Protein AF-A0A241UU13-F1 (afdb_monomer)

Radius of gyration: 13.14 Å; Cα contacts (8 Å, |Δi|>4): 46; chains: 1; bounding box: 41×27×27 Å

Foldseek 3Di:
DPPDDDPLNVVCVVPDPVVVVVVQVVPDDDDDDDPFGPQQVVSLVVVCVVVVNDDPVVSLVVCVVCQVVCVVVVYHRDDDD

Mean predicted aligned error: 4.83 Å

pLDDT: mean 87.22, std 10.51, range [42.75, 97.25]

Sequence (81 aa):
MSHQNTVFHQLLKPILRQDFERLAKQYHQGQKLRSATRWDQFIAILMSQLSCRQSLRDIESNLESQQEKLYHLGAKRIARS

Secondary structure (DSSP, 8-state):
------HHHHHHTTS-HHHHHHHHHHH--SSPPSS--HHHHHHHHHHHHHTT--SHHHHHHHHHHTHHHHHTTT-------

Structure (mmCIF, N/CA/C/O backbone):
data_AF-A0A241UU13-F1
#
_entry.id   AF-A0A241UU13-F1
#
loop_
_atom_site.group_PDB
_atom_site.id
_atom_site.type_symbol
_atom_site.label_atom_id
_atom_site.label_alt_id
_atom_site.label_comp_id
_atom_site.label_asym_id
_atom_site.label_entity_id
_atom_site.label_seq_id
_atom_site.pdbx_PDB_ins_code
_atom_site.Cartn_x
_atom_site.Cartn_y
_atom_site.Cartn_z
_atom_site.occupancy
_atom_site.B_iso_or_equiv
_atom_site.auth_seq_id
_atom_site.auth_comp_id
_atom_site.auth_asym_id
_atom_site.auth_atom_id
_atom_site.pdbx_PDB_model_num
ATOM 1 N N . MET A 1 1 ? 24.882 -0.188 3.013 1.00 42.75 1 MET A N 1
ATOM 2 C CA . MET A 1 1 ? 23.759 -1.151 2.976 1.00 42.75 1 MET A CA 1
ATOM 3 C C . MET A 1 1 ? 23.212 -1.154 1.557 1.00 42.75 1 MET A C 1
ATOM 5 O O . MET A 1 1 ? 22.716 -0.126 1.120 1.00 42.75 1 MET A O 1
ATOM 9 N N . SER A 1 2 ? 23.430 -2.230 0.795 1.00 46.41 2 SER A N 1
ATOM 10 C CA . SER A 1 2 ? 22.970 -2.334 -0.599 1.00 46.41 2 SER A CA 1
ATOM 11 C C . SER A 1 2 ? 21.443 -2.230 -0.646 1.00 46.41 2 SER A C 1
ATOM 13 O O . SER A 1 2 ? 20.763 -2.949 0.084 1.00 46.41 2 SER A O 1
ATOM 15 N N . HIS A 1 3 ? 20.907 -1.310 -1.451 1.00 55.50 3 HIS A N 1
ATOM 16 C CA . HIS A 1 3 ? 19.470 -1.089 -1.602 1.00 55.50 3 HIS A CA 1
ATOM 17 C C . HIS A 1 3 ? 18.821 -2.312 -2.271 1.00 55.50 3 HIS A C 1
ATOM 19 O O . HIS A 1 3 ? 18.702 -2.384 -3.495 1.00 55.50 3 HIS A O 1
ATOM 25 N N . GLN A 1 4 ? 18.395 -3.297 -1.481 1.00 59.44 4 GLN A N 1
ATOM 26 C CA . GLN A 1 4 ? 17.655 -4.443 -1.997 1.00 59.44 4 GLN A CA 1
ATOM 27 C C . GLN A 1 4 ? 16.195 -4.046 -2.225 1.00 59.44 4 GLN A C 1
ATOM 29 O O . GLN A 1 4 ? 15.396 -3.950 -1.296 1.00 59.44 4 GLN A O 1
ATOM 34 N N . ASN A 1 5 ? 15.847 -3.803 -3.490 1.00 66.94 5 ASN A N 1
ATOM 35 C CA . ASN A 1 5 ? 14.457 -3.634 -3.898 1.00 66.94 5 ASN A CA 1
ATOM 36 C C . ASN A 1 5 ? 13.672 -4.910 -3.582 1.00 66.94 5 ASN A C 1
ATOM 38 O O . ASN A 1 5 ? 14.034 -5.993 -4.040 1.00 66.94 5 ASN A O 1
ATOM 42 N N . THR A 1 6 ? 12.578 -4.781 -2.835 1.00 80.19 6 THR A N 1
ATOM 43 C CA . THR A 1 6 ? 11.686 -5.910 -2.557 1.00 80.19 6 THR A CA 1
ATOM 44 C C . THR A 1 6 ? 11.011 -6.385 -3.848 1.00 80.19 6 THR A C 1
ATOM 46 O O . THR A 1 6 ? 10.785 -5.596 -4.769 1.00 80.19 6 THR A O 1
ATOM 49 N N . VAL A 1 7 ? 10.623 -7.665 -3.914 1.00 85.31 7 VAL A N 1
ATOM 50 C CA . VAL A 1 7 ? 9.760 -8.179 -5.001 1.00 85.31 7 VAL A CA 1
ATOM 51 C C . VAL A 1 7 ? 8.485 -7.335 -5.107 1.00 85.31 7 VAL A C 1
ATOM 53 O O . VAL A 1 7 ? 8.044 -6.993 -6.197 1.00 85.31 7 VAL A O 1
ATOM 56 N N . PHE A 1 8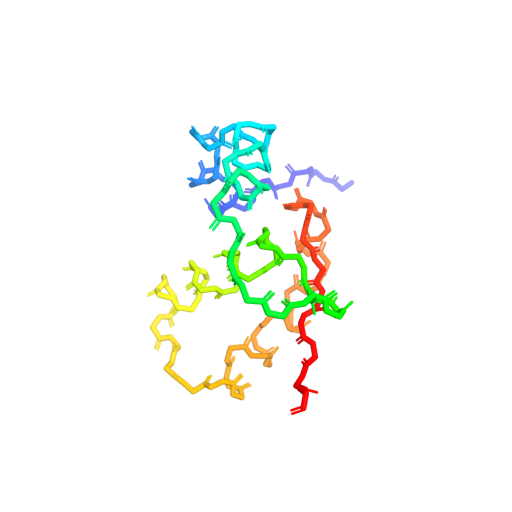 ? 7.956 -6.891 -3.967 1.00 86.38 8 PHE A N 1
ATOM 57 C CA . PHE A 1 8 ? 6.804 -6.000 -3.906 1.00 86.38 8 PHE A CA 1
ATOM 58 C C . PHE A 1 8 ? 7.053 -4.645 -4.592 1.00 86.38 8 PHE A C 1
ATOM 60 O O . PHE A 1 8 ? 6.214 -4.180 -5.356 1.00 86.38 8 PHE A O 1
ATOM 67 N N . HIS A 1 9 ? 8.229 -4.037 -4.406 1.00 87.25 9 HIS A N 1
ATOM 68 C CA . HIS A 1 9 ? 8.610 -2.825 -5.135 1.00 87.25 9 HIS A CA 1
ATOM 69 C C . HIS A 1 9 ? 8.682 -3.070 -6.651 1.00 87.25 9 HIS A C 1
ATOM 71 O O . HIS A 1 9 ? 8.272 -2.218 -7.434 1.00 87.25 9 HIS A O 1
ATOM 77 N N . GLN A 1 10 ? 9.155 -4.242 -7.092 1.00 88.31 10 GLN A N 1
ATOM 78 C CA . GLN A 1 10 ? 9.167 -4.592 -8.518 1.00 88.31 10 GLN A CA 1
ATOM 79 C C . GLN A 1 10 ? 7.753 -4.732 -9.096 1.00 88.31 10 GLN A C 1
ATOM 81 O O . GLN A 1 10 ? 7.511 -4.240 -10.195 1.00 88.31 10 GLN A O 1
ATOM 86 N N . LEU A 1 11 ? 6.820 -5.323 -8.345 1.00 89.56 11 LEU A N 1
ATOM 87 C CA . LEU A 1 11 ? 5.409 -5.438 -8.738 1.00 89.56 11 LEU A CA 1
ATOM 88 C C . LEU A 1 11 ? 4.713 -4.077 -8.873 1.00 89.56 11 LEU A C 1
ATOM 90 O O . LEU A 1 11 ? 3.775 -3.944 -9.653 1.00 89.56 11 LEU A O 1
ATOM 94 N N . LEU A 1 12 ? 5.182 -3.063 -8.142 1.00 90.50 12 LEU A N 1
ATOM 95 C CA . LEU A 1 12 ? 4.641 -1.704 -8.199 1.00 90.50 12 LEU A CA 1
ATOM 96 C C . LEU A 1 12 ? 5.250 -0.837 -9.301 1.00 90.50 12 LEU A C 1
ATOM 98 O O . LEU A 1 12 ? 4.644 0.166 -9.657 1.00 90.50 12 LEU A O 1
ATOM 102 N N . LYS A 1 13 ? 6.401 -1.212 -9.877 1.00 90.00 13 LYS A N 1
ATOM 103 C CA . LYS A 1 13 ? 7.043 -0.464 -10.976 1.00 90.00 13 LYS A CA 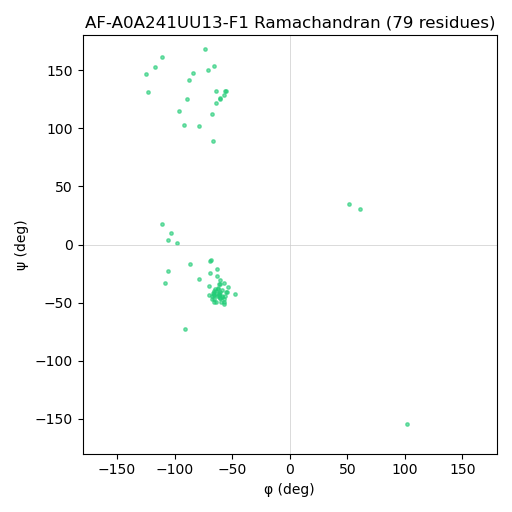1
ATOM 104 C C . LYS A 1 13 ? 6.113 -0.066 -12.133 1.00 90.00 13 LYS A C 1
ATOM 106 O O . LYS A 1 13 ? 6.257 1.062 -12.595 1.00 90.00 13 LYS A O 1
ATOM 111 N N . PRO A 1 14 ? 5.198 -0.921 -12.636 1.00 92.25 14 PRO A N 1
ATOM 112 C CA . PRO A 1 14 ? 4.298 -0.519 -13.718 1.00 92.25 14 PRO A CA 1
ATOM 113 C C . PRO A 1 14 ? 3.249 0.518 -13.288 1.00 92.25 14 PRO A C 1
ATOM 115 O O . PRO A 1 14 ? 2.603 1.122 -14.140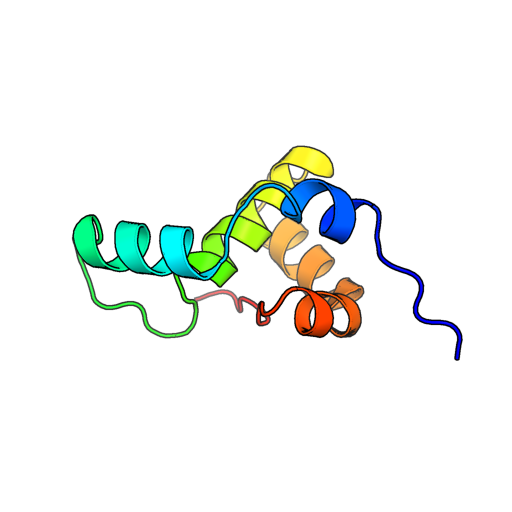 1.00 92.25 14 PRO A O 1
ATOM 118 N N . ILE A 1 15 ? 3.058 0.732 -11.985 1.00 92.19 15 ILE A N 1
ATOM 119 C CA . ILE A 1 15 ? 2.066 1.660 -11.449 1.00 92.19 15 ILE A CA 1
ATOM 120 C C . ILE A 1 15 ? 2.728 3.023 -11.247 1.00 92.19 15 ILE A C 1
ATOM 122 O O . ILE A 1 15 ? 3.443 3.258 -10.271 1.00 92.19 15 ILE A O 1
ATOM 126 N N . LEU A 1 16 ? 2.451 3.956 -12.157 1.00 92.00 16 LEU A N 1
ATOM 127 C CA . LEU A 1 16 ? 2.889 5.341 -12.013 1.00 92.00 16 LEU A CA 1
ATOM 128 C C . LEU A 1 16 ? 2.160 5.997 -10.834 1.00 92.00 16 LEU A C 1
ATOM 130 O O . LEU A 1 16 ? 0.951 6.233 -10.875 1.00 92.00 16 LEU A O 1
ATOM 134 N N . ARG A 1 17 ? 2.912 6.317 -9.773 1.00 92.12 17 ARG A N 1
ATOM 135 C CA . ARG A 1 17 ? 2.365 6.883 -8.528 1.00 92.12 17 ARG A CA 1
ATOM 136 C C . ARG A 1 17 ? 1.545 8.154 -8.765 1.00 92.12 17 ARG A C 1
ATOM 138 O O . ARG A 1 17 ? 0.490 8.318 -8.163 1.00 92.12 17 ARG A O 1
ATOM 145 N N . GLN A 1 18 ? 2.011 9.028 -9.654 1.00 93.81 18 GLN A N 1
ATOM 146 C CA . GLN A 1 18 ? 1.333 10.287 -9.972 1.00 93.81 18 GLN A CA 1
ATOM 147 C C . GLN A 1 18 ? -0.025 10.057 -10.644 1.00 93.81 18 GLN A C 1
ATOM 149 O O . GLN A 1 18 ? -1.013 10.683 -10.261 1.00 93.81 18 GLN A O 1
ATOM 154 N N . ASP A 1 19 ? -0.101 9.124 -11.597 1.00 96.19 19 ASP A N 1
ATOM 155 C CA . ASP A 1 19 ? -1.366 8.768 -12.239 1.00 96.19 19 ASP A CA 1
ATOM 156 C C . ASP A 1 19 ? -2.327 8.112 -11.257 1.00 96.19 19 ASP A C 1
ATOM 158 O O . ASP A 1 19 ? -3.506 8.465 -11.231 1.00 96.19 19 ASP A O 1
ATOM 162 N N . PHE A 1 20 ? -1.824 7.222 -10.397 1.00 96.19 20 PHE A N 1
ATOM 163 C CA . PHE A 1 20 ? -2.636 6.639 -9.337 1.00 96.19 20 PHE A CA 1
ATOM 164 C C . PHE A 1 20 ? -3.238 7.726 -8.442 1.00 96.19 20 PHE A C 1
ATOM 166 O O . PHE A 1 20 ? -4.439 7.716 -8.198 1.00 96.19 20 PHE A O 1
ATOM 173 N N . GLU A 1 21 ? -2.436 8.678 -7.959 1.00 95.06 21 GLU A N 1
ATOM 174 C CA . GLU A 1 21 ? -2.925 9.747 -7.082 1.00 95.06 21 GLU A CA 1
ATOM 175 C C . GLU A 1 21 ? -3.911 10.679 -7.787 1.00 95.06 21 GLU A C 1
ATOM 177 O O . GLU A 1 21 ? -4.920 11.071 -7.193 1.00 95.06 21 GLU A O 1
ATOM 182 N N . ARG A 1 22 ? -3.671 10.986 -9.067 1.00 96.69 22 ARG A N 1
ATOM 183 C CA . ARG A 1 22 ? -4.599 11.756 -9.901 1.00 96.69 22 ARG A CA 1
ATOM 184 C C . ARG A 1 22 ? -5.952 11.056 -10.008 1.00 96.69 22 ARG A C 1
ATOM 186 O O . ARG A 1 22 ? -6.978 11.685 -9.750 1.00 96.69 22 ARG A O 1
ATOM 193 N N . LEU A 1 23 ? -5.961 9.761 -10.326 1.00 96.94 23 LEU A N 1
ATOM 194 C CA . LEU A 1 23 ? -7.185 8.961 -10.413 1.00 96.94 23 LEU A CA 1
ATOM 195 C C . LEU A 1 23 ? -7.846 8.806 -9.039 1.00 96.94 23 LEU A C 1
ATOM 197 O O . LEU A 1 23 ? -9.056 8.966 -8.915 1.00 96.94 23 LEU A O 1
ATOM 201 N N . ALA A 1 24 ? -7.062 8.572 -7.988 1.00 95.75 24 ALA A N 1
ATOM 202 C CA . ALA A 1 24 ? -7.554 8.477 -6.622 1.00 95.75 24 ALA A CA 1
ATOM 203 C C . ALA A 1 24 ? -8.265 9.763 -6.189 1.00 95.75 24 ALA A C 1
ATOM 205 O O . ALA A 1 24 ? -9.294 9.682 -5.529 1.00 95.75 24 ALA A O 1
ATOM 206 N N . LYS A 1 25 ? -7.755 10.938 -6.576 1.00 94.12 25 LYS A N 1
ATOM 207 C CA . LYS A 1 25 ? -8.411 12.227 -6.329 1.00 94.12 25 LYS A CA 1
ATOM 208 C C . LYS A 1 25 ? -9.670 12.400 -7.178 1.00 94.12 25 LYS A C 1
ATOM 210 O O . LYS A 1 25 ? -10.679 12.857 -6.655 1.00 94.12 25 LYS A O 1
ATOM 215 N N . GLN A 1 26 ? -9.614 12.033 -8.458 1.00 97.25 26 GLN A N 1
ATOM 216 C CA . GLN A 1 26 ? -10.739 12.152 -9.391 1.00 97.25 26 GLN A CA 1
ATOM 217 C C . GLN A 1 26 ? -11.932 11.275 -8.988 1.00 97.25 26 GLN A C 1
ATOM 219 O O . GLN A 1 26 ? -13.076 11.703 -9.106 1.00 97.25 26 GLN A O 1
ATOM 224 N N . TYR A 1 27 ? -11.667 10.058 -8.513 1.00 95.81 27 TYR A N 1
ATOM 225 C CA . TYR A 1 27 ? -12.692 9.058 -8.215 1.00 95.81 27 TYR A CA 1
ATOM 226 C C . TYR A 1 27 ? -12.944 8.855 -6.717 1.00 95.81 27 TYR A C 1
ATOM 228 O O . TYR A 1 27 ? -13.724 7.978 -6.345 1.00 95.81 27 TYR A O 1
ATOM 236 N N . HIS A 1 28 ? -12.309 9.629 -5.830 1.00 94.06 28 HIS A N 1
ATOM 237 C CA . HIS A 1 28 ? -12.630 9.550 -4.408 1.00 94.06 28 HIS A CA 1
ATOM 238 C C . HIS A 1 28 ? -14.076 9.993 -4.177 1.00 94.06 28 HIS A C 1
ATOM 240 O O . HIS A 1 28 ? -14.445 11.129 -4.459 1.00 94.06 28 HIS A O 1
ATOM 246 N N . GLN A 1 29 ? -14.863 9.095 -3.597 1.00 94.00 29 GLN A N 1
ATOM 247 C CA . GLN A 1 29 ? -16.218 9.358 -3.133 1.00 94.00 29 GLN A CA 1
ATOM 248 C C . GLN A 1 29 ? -16.327 8.973 -1.653 1.00 94.00 29 GLN A C 1
ATOM 250 O O . GLN A 1 29 ? -15.683 8.015 -1.206 1.00 94.00 29 GLN A O 1
ATOM 255 N N . GLY A 1 30 ? -17.153 9.706 -0.906 1.00 90.62 30 GLY A N 1
ATOM 256 C CA . GLY A 1 30 ? -17.434 9.450 0.507 1.00 90.62 30 GLY A CA 1
ATOM 257 C C . GLY A 1 30 ? -16.698 10.375 1.479 1.00 90.62 30 GLY A C 1
ATOM 258 O O . GLY A 1 30 ? -16.386 11.523 1.169 1.00 90.62 30 GLY A O 1
ATOM 259 N N . GLN A 1 31 ? -16.486 9.888 2.705 1.00 90.19 31 GLN A N 1
ATOM 260 C CA . GLN A 1 31 ? -15.882 10.684 3.773 1.00 90.19 31 GLN A CA 1
ATOM 261 C C . GLN A 1 31 ? -14.393 10.941 3.538 1.00 90.19 31 GLN A C 1
ATOM 263 O O . GLN A 1 31 ? -13.661 10.100 3.007 1.00 90.19 31 GLN A O 1
ATOM 268 N N . LYS A 1 32 ? -13.930 12.085 4.052 1.00 89.31 32 LYS A N 1
ATOM 269 C CA . LYS A 1 32 ? -12.516 12.450 4.054 1.00 89.31 32 LYS A CA 1
ATOM 270 C C . LYS A 1 32 ? -11.681 11.369 4.745 1.00 89.31 32 LYS A C 1
ATOM 272 O O . LYS A 1 32 ? -11.973 10.940 5.862 1.00 89.31 32 LYS A O 1
ATOM 277 N N . LEU A 1 33 ? -10.593 10.988 4.085 1.00 89.56 33 LEU A N 1
ATOM 278 C CA . LEU A 1 33 ? -9.584 10.100 4.647 1.00 89.56 33 LEU A CA 1
ATOM 279 C C . LEU A 1 33 ? -8.909 10.762 5.856 1.00 89.56 33 LEU A C 1
ATOM 281 O O . LEU A 1 33 ? -8.509 11.924 5.783 1.00 89.56 33 LEU A O 1
ATOM 285 N N . ARG A 1 34 ? -8.798 10.023 6.966 1.00 85.62 34 ARG A N 1
ATOM 286 C CA . ARG A 1 34 ? -8.192 10.516 8.214 1.00 85.62 34 ARG A CA 1
ATOM 287 C C . ARG A 1 34 ? -6.696 10.217 8.258 1.00 85.62 34 ARG A C 1
ATOM 289 O O . ARG A 1 34 ? -5.885 11.116 8.075 1.00 85.62 34 ARG A O 1
ATOM 296 N N . SER A 1 35 ? -6.355 8.946 8.462 1.00 84.81 35 SER A N 1
ATOM 297 C CA . SER A 1 35 ? -4.981 8.519 8.764 1.00 84.81 35 SER A CA 1
ATOM 298 C C . SER A 1 35 ? -4.273 7.836 7.591 1.00 84.81 35 SER A C 1
ATOM 300 O O . SER A 1 35 ? -3.048 7.819 7.558 1.00 84.81 35 SER A O 1
ATOM 302 N N . ALA A 1 36 ? -5.025 7.287 6.631 1.00 89.25 36 ALA A N 1
ATOM 303 C CA . ALA A 1 36 ? -4.494 6.526 5.499 1.00 89.25 36 ALA A CA 1
ATOM 304 C C . ALA A 1 36 ? -4.943 7.136 4.168 1.00 89.25 36 ALA A C 1
ATOM 306 O O . ALA A 1 36 ? -6.131 7.389 3.962 1.00 89.25 36 ALA A O 1
ATOM 307 N N . THR A 1 37 ? -4.001 7.345 3.253 1.00 92.44 37 THR A N 1
ATOM 308 C CA . THR A 1 37 ? -4.275 7.759 1.873 1.00 92.44 37 THR A CA 1
ATOM 309 C C . THR A 1 37 ? -4.842 6.595 1.049 1.00 92.44 37 THR A C 1
ATOM 311 O O . THR A 1 37 ? -4.786 5.434 1.459 1.00 92.44 37 THR A O 1
ATOM 314 N N . ARG A 1 38 ? -5.361 6.874 -0.159 1.00 93.62 38 ARG A N 1
ATOM 315 C CA . ARG A 1 38 ? -5.737 5.801 -1.102 1.00 93.62 38 ARG A CA 1
ATOM 316 C C . ARG A 1 38 ? -4.543 4.935 -1.494 1.00 93.62 38 ARG A C 1
ATOM 318 O O . ARG A 1 38 ? -4.728 3.749 -1.737 1.00 93.62 38 ARG A O 1
ATOM 325 N N . TRP A 1 39 ? -3.339 5.506 -1.521 1.00 94.69 39 TRP A N 1
ATOM 326 C CA . TRP A 1 39 ? -2.133 4.727 -1.766 1.00 94.69 39 TRP A CA 1
ATOM 327 C C . TRP A 1 39 ? -1.833 3.773 -0.616 1.00 94.69 39 TRP A C 1
ATOM 329 O O . TRP A 1 39 ? -1.604 2.594 -0.859 1.00 94.69 39 TRP A O 1
ATOM 339 N N . ASP A 1 40 ? -1.900 4.253 0.628 1.00 92.81 40 ASP A N 1
ATOM 340 C CA . ASP A 1 40 ? -1.678 3.399 1.799 1.00 92.81 40 ASP A CA 1
ATOM 341 C C . ASP A 1 40 ? -2.659 2.219 1.785 1.00 92.81 40 ASP A C 1
ATOM 343 O O . ASP A 1 40 ? -2.251 1.065 1.901 1.00 92.81 40 ASP A O 1
ATOM 347 N N . GLN A 1 41 ? -3.945 2.501 1.542 1.00 92.12 41 GLN A N 1
ATOM 348 C CA . GLN A 1 41 ? -4.989 1.479 1.410 1.00 92.12 41 GLN A CA 1
ATOM 349 C C . GLN A 1 41 ? -4.694 0.486 0.281 1.00 92.12 41 GLN A C 1
ATOM 351 O O . GLN A 1 41 ? -4.820 -0.720 0.480 1.00 92.12 41 GLN A O 1
ATOM 356 N N . PHE A 1 42 ? -4.286 0.975 -0.891 1.00 93.94 42 PHE A N 1
ATOM 357 C CA . PHE A 1 42 ? -3.936 0.129 -2.028 1.00 93.94 42 PHE A CA 1
ATOM 358 C C . PHE A 1 42 ? -2.774 -0.814 -1.702 1.00 93.94 42 PHE A C 1
ATOM 360 O O . PHE A 1 42 ? -2.871 -2.012 -1.956 1.00 93.94 42 PHE A O 1
ATOM 367 N N . ILE A 1 43 ? -1.712 -0.302 -1.080 1.00 93.25 43 ILE A N 1
ATOM 368 C CA . ILE A 1 43 ? -0.543 -1.092 -0.681 1.00 93.25 43 ILE A CA 1
ATOM 369 C C . ILE A 1 43 ? -0.921 -2.155 0.347 1.00 93.25 43 ILE A C 1
ATOM 371 O O . ILE A 1 43 ? -0.530 -3.312 0.193 1.00 93.25 43 ILE A O 1
ATOM 375 N N . ALA A 1 44 ? -1.719 -1.792 1.351 1.00 91.94 44 ALA A N 1
ATOM 376 C CA . ALA A 1 44 ? -2.206 -2.726 2.360 1.00 91.94 44 ALA A CA 1
ATOM 377 C C . ALA A 1 44 ? -3.044 -3.857 1.750 1.00 91.94 44 ALA A C 1
ATOM 379 O O . ALA A 1 44 ? -2.818 -5.029 2.055 1.00 91.94 44 ALA A O 1
ATOM 380 N N . ILE A 1 45 ? -3.970 -3.523 0.845 1.00 92.38 45 ILE A N 1
ATOM 381 C CA . ILE A 1 45 ? -4.805 -4.514 0.161 1.00 92.38 45 ILE A CA 1
ATOM 382 C C . ILE A 1 45 ? -3.941 -5.394 -0.745 1.00 92.38 45 ILE A C 1
ATOM 384 O O . ILE A 1 45 ? -4.008 -6.614 -0.632 1.00 92.38 45 ILE A O 1
ATOM 388 N N . LEU A 1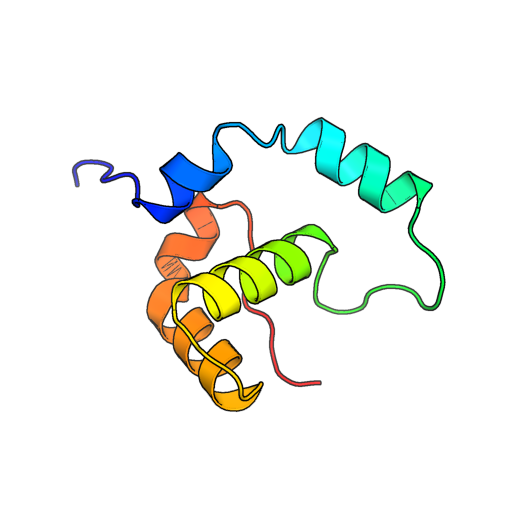 46 ? -3.083 -4.819 -1.589 1.00 93.25 46 LEU A N 1
ATOM 389 C CA . LEU A 1 46 ? -2.225 -5.587 -2.494 1.00 93.25 46 LEU A CA 1
ATOM 390 C C . LEU A 1 46 ? -1.310 -6.550 -1.724 1.00 93.25 46 LEU A C 1
ATOM 392 O O . LEU A 1 46 ? -1.203 -7.723 -2.074 1.00 93.25 46 LEU A O 1
ATOM 396 N N . MET A 1 47 ? -0.696 -6.078 -0.638 1.00 91.50 47 MET A N 1
ATOM 397 C CA . MET A 1 47 ? 0.118 -6.907 0.248 1.00 91.50 47 MET A CA 1
ATOM 398 C C . MET A 1 47 ? -0.708 -8.031 0.875 1.00 91.50 47 MET A C 1
ATOM 400 O O . MET A 1 47 ? -0.248 -9.172 0.904 1.00 91.50 47 MET A O 1
ATOM 404 N N . SER A 1 48 ? -1.931 -7.744 1.334 1.00 92.00 48 SER A N 1
ATOM 405 C CA . SER A 1 48 ? -2.810 -8.760 1.924 1.00 92.00 48 SER A CA 1
ATOM 406 C C . SER A 1 48 ? -3.158 -9.872 0.936 1.00 92.00 48 SER A C 1
ATOM 408 O O . SER A 1 48 ? -3.061 -11.045 1.288 1.00 92.00 48 SER A O 1
ATOM 410 N N . GLN A 1 49 ? -3.456 -9.513 -0.316 1.00 92.62 49 GLN A N 1
ATOM 411 C CA . GLN A 1 49 ? -3.794 -10.467 -1.372 1.00 92.62 4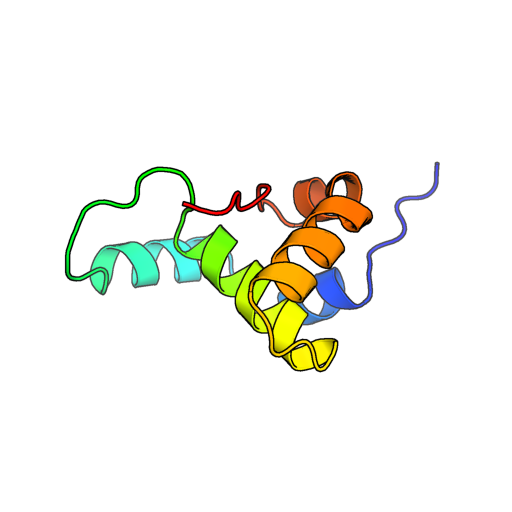9 GLN A CA 1
ATOM 412 C C . GLN A 1 49 ? -2.595 -11.357 -1.716 1.00 92.62 49 GLN A C 1
ATOM 414 O O . GLN A 1 49 ? -2.723 -12.576 -1.750 1.00 92.62 49 GLN A O 1
ATOM 419 N N . LEU A 1 50 ? -1.407 -10.766 -1.889 1.00 91.12 50 LEU A N 1
ATOM 420 C CA . LEU A 1 50 ? -0.187 -11.509 -2.231 1.00 91.12 50 LEU A CA 1
ATOM 421 C C . LEU A 1 50 ? 0.330 -12.403 -1.097 1.00 91.12 50 LEU A C 1
ATOM 423 O O . LEU A 1 50 ? 1.039 -13.371 -1.355 1.00 91.12 50 LEU A O 1
ATOM 427 N N . SER A 1 51 ? 0.004 -12.077 0.152 1.00 89.69 51 SER A N 1
ATOM 428 C CA . SER A 1 51 ? 0.408 -12.854 1.331 1.00 89.69 51 SER A CA 1
ATOM 429 C C . SER A 1 51 ? -0.718 -13.717 1.907 1.00 89.69 51 SER A C 1
ATOM 431 O O . SER A 1 51 ? -0.562 -14.268 2.999 1.00 89.69 51 SER A O 1
ATOM 433 N N . CYS A 1 52 ? -1.841 -13.834 1.188 1.00 92.06 52 CYS A N 1
ATOM 434 C CA . CYS A 1 52 ? -3.032 -14.586 1.589 1.00 92.06 52 CYS A CA 1
ATOM 435 C C . CYS A 1 52 ? -3.547 -14.222 2.997 1.00 92.06 52 CYS A C 1
ATOM 437 O O . CYS 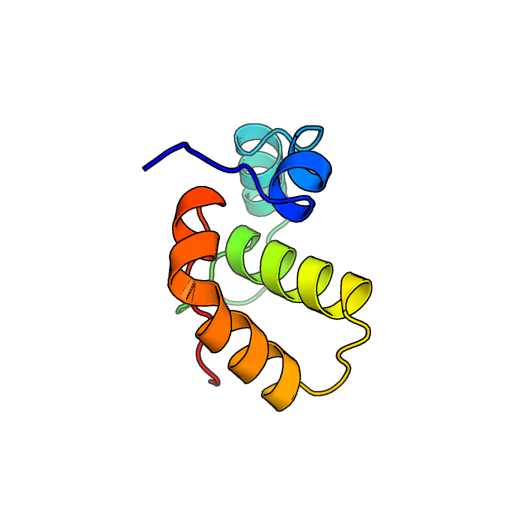A 1 52 ? -4.039 -15.079 3.732 1.00 92.06 52 CYS A O 1
ATOM 439 N N . ARG A 1 53 ? -3.430 -12.950 3.401 1.00 91.44 53 ARG A N 1
ATOM 440 C CA . ARG A 1 53 ? -3.910 -12.448 4.698 1.00 91.44 53 ARG A CA 1
ATOM 441 C C . ARG A 1 53 ? -5.351 -11.985 4.561 1.00 91.44 53 ARG A C 1
ATOM 443 O O . ARG A 1 53 ? -5.653 -11.140 3.726 1.00 91.44 53 ARG A O 1
ATOM 450 N N . GLN A 1 54 ? -6.226 -12.530 5.399 1.00 88.88 54 GLN A N 1
ATOM 451 C CA . GLN A 1 54 ? -7.669 -12.288 5.302 1.00 88.88 54 GLN A CA 1
ATOM 452 C C . GLN A 1 54 ? -8.205 -11.404 6.430 1.00 88.88 54 GLN A C 1
ATOM 454 O O . GLN A 1 54 ? -9.134 -10.630 6.210 1.00 88.88 54 GLN A O 1
ATOM 459 N N . SER A 1 55 ? -7.633 -11.489 7.636 1.00 91.31 55 SER A N 1
ATOM 460 C CA . SER A 1 55 ? -8.098 -10.681 8.763 1.00 91.31 55 SER A CA 1
ATOM 461 C C . SER A 1 55 ? -7.410 -9.315 8.787 1.00 91.31 55 SER A C 1
ATOM 463 O O . SER A 1 55 ? -6.206 -9.204 8.553 1.00 91.31 55 SER A O 1
ATOM 465 N N . LEU A 1 56 ? -8.156 -8.263 9.137 1.00 89.31 56 LEU A N 1
ATOM 466 C CA . LEU A 1 56 ? -7.591 -6.916 9.295 1.00 89.31 56 LEU A CA 1
ATOM 467 C C . LEU A 1 56 ? -6.454 -6.882 10.323 1.00 89.31 56 LEU A C 1
ATOM 469 O O . LEU A 1 56 ? -5.494 -6.138 10.149 1.00 89.31 56 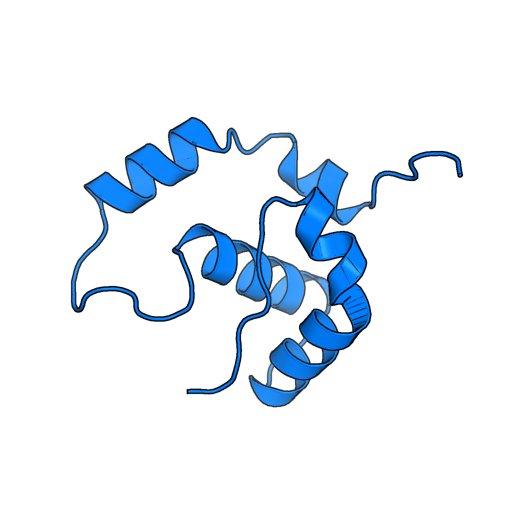LEU A O 1
ATOM 473 N N . ARG A 1 57 ? -6.541 -7.715 11.367 1.00 90.06 57 ARG A N 1
ATOM 474 C CA . ARG A 1 57 ? -5.500 -7.844 12.393 1.00 90.06 57 ARG A CA 1
ATOM 475 C C . ARG A 1 57 ? -4.210 -8.424 11.819 1.00 90.06 57 ARG A C 1
ATOM 477 O O . ARG A 1 57 ? -3.139 -7.910 12.123 1.00 90.06 57 ARG A O 1
ATOM 484 N N . ASP A 1 58 ? -4.307 -9.460 10.991 1.00 90.88 58 ASP A N 1
ATOM 485 C CA . ASP A 1 58 ? -3.123 -10.074 10.387 1.00 90.88 58 ASP A CA 1
ATOM 486 C C . ASP A 1 58 ? -2.489 -9.151 9.348 1.00 90.88 58 ASP A C 1
ATOM 488 O O . ASP A 1 58 ? -1.266 -9.096 9.238 1.00 90.88 58 ASP A O 1
ATOM 492 N N . ILE A 1 59 ? -3.310 -8.404 8.604 1.00 90.38 59 ILE A N 1
ATOM 493 C CA . ILE A 1 59 ? -2.838 -7.396 7.649 1.00 90.38 59 ILE A CA 1
ATOM 494 C C . ILE A 1 59 ? -2.097 -6.279 8.389 1.00 90.38 59 ILE A C 1
ATOM 496 O O . ILE A 1 59 ? -0.972 -5.951 8.025 1.00 90.38 59 ILE A O 1
ATOM 500 N N . GLU A 1 60 ? -2.693 -5.734 9.451 1.00 91.00 60 GLU A N 1
ATOM 501 C CA . GLU A 1 60 ? -2.085 -4.706 10.303 1.00 91.00 60 GLU A CA 1
ATOM 502 C C . GLU A 1 60 ? -0.750 -5.180 10.894 1.00 91.00 60 GLU A C 1
ATOM 504 O O . GLU A 1 60 ? 0.267 -4.509 10.730 1.00 91.00 60 GLU A O 1
ATOM 509 N N . SER A 1 61 ? -0.733 -6.360 11.521 1.00 91.19 61 SER A N 1
ATOM 510 C CA . SER A 1 61 ? 0.475 -6.924 12.134 1.00 91.19 61 SER A CA 1
ATOM 511 C C . SER A 1 61 ? 1.571 -7.197 11.100 1.00 91.19 61 SER A C 1
ATOM 513 O O . SER A 1 61 ? 2.750 -6.935 11.348 1.00 91.19 61 SER A O 1
ATOM 515 N N . ASN A 1 62 ? 1.204 -7.671 9.905 1.00 90.12 62 ASN A N 1
ATOM 516 C CA . ASN A 1 62 ? 2.174 -7.885 8.839 1.00 90.12 62 ASN A CA 1
ATOM 517 C C . ASN A 1 62 ? 2.756 -6.562 8.319 1.00 90.12 62 ASN A C 1
ATOM 519 O O . ASN A 1 62 ? 3.976 -6.462 8.186 1.00 90.12 62 ASN A O 1
ATOM 523 N N . LEU A 1 63 ? 1.924 -5.540 8.100 1.00 89.00 63 LEU A N 1
ATOM 524 C CA . LEU A 1 63 ? 2.375 -4.203 7.699 1.00 89.00 63 LEU A CA 1
ATOM 525 C C . LEU A 1 63 ? 3.293 -3.572 8.749 1.00 89.00 63 LEU A C 1
ATOM 527 O O . LEU A 1 63 ? 4.309 -2.980 8.390 1.00 89.00 63 LEU A O 1
ATOM 531 N N . GLU A 1 64 ? 2.975 -3.738 10.033 1.00 89.81 64 GLU A N 1
ATOM 532 C CA . GLU A 1 64 ? 3.817 -3.284 11.141 1.00 89.81 64 GLU A CA 1
ATOM 533 C C . GLU A 1 64 ? 5.187 -3.977 11.122 1.00 89.81 64 GLU A C 1
ATOM 535 O O . GLU A 1 64 ? 6.215 -3.306 11.189 1.00 89.81 64 GLU A O 1
ATOM 540 N N . SER A 1 65 ? 5.229 -5.295 10.892 1.00 88.94 65 SER A N 1
ATOM 541 C CA . SER A 1 65 ? 6.494 -6.038 10.773 1.00 88.94 65 SER A CA 1
ATOM 542 C C . SER A 1 65 ? 7.373 -5.603 9.589 1.00 88.94 65 SER A C 1
ATOM 544 O O . SER A 1 65 ? 8.573 -5.867 9.579 1.00 88.94 65 SER A O 1
ATOM 546 N N . GLN A 1 66 ? 6.786 -4.968 8.567 1.00 87.25 66 GLN A N 1
ATOM 547 C CA . GLN A 1 66 ? 7.475 -4.525 7.349 1.00 87.25 66 GLN A CA 1
ATOM 548 C C . GLN A 1 66 ? 7.583 -2.994 7.256 1.00 87.25 66 GLN A C 1
ATOM 550 O O . GLN A 1 66 ? 7.845 -2.468 6.172 1.00 87.25 66 GLN A O 1
ATOM 555 N N . GLN A 1 67 ? 7.400 -2.265 8.363 1.00 86.88 67 GLN A N 1
ATOM 556 C CA . GLN A 1 67 ? 7.296 -0.801 8.363 1.00 86.88 67 GLN A CA 1
ATOM 557 C C . GLN A 1 67 ? 8.482 -0.098 7.683 1.00 86.88 67 GLN A C 1
ATOM 559 O O . GLN A 1 67 ? 8.275 0.840 6.914 1.00 86.88 67 GLN A O 1
ATOM 564 N N . GLU A 1 68 ? 9.711 -0.570 7.901 1.00 85.44 68 GLU A N 1
ATOM 565 C CA . GLU A 1 68 ? 10.908 0.003 7.266 1.00 85.44 68 GLU A CA 1
ATOM 566 C C . GLU A 1 68 ? 10.856 -0.088 5.734 1.00 85.44 68 GLU A C 1
ATOM 568 O O . GLU A 1 68 ? 11.290 0.818 5.025 1.00 85.44 68 GLU A O 1
ATOM 573 N N . LYS A 1 69 ? 10.251 -1.155 5.202 1.00 85.62 69 LYS A N 1
ATOM 574 C CA . LYS A 1 69 ? 10.110 -1.368 3.757 1.00 85.62 69 LYS A CA 1
ATOM 575 C C . LYS A 1 69 ? 8.978 -0.532 3.169 1.00 85.62 69 LYS A C 1
ATOM 577 O O . LYS A 1 69 ? 9.082 -0.135 2.013 1.00 85.62 69 LYS A O 1
ATOM 582 N N . LEU A 1 70 ? 7.930 -0.227 3.942 1.00 85.56 70 LEU A N 1
ATOM 583 C CA . LEU A 1 70 ? 6.816 0.622 3.494 1.00 85.56 70 LEU A CA 1
ATOM 584 C C . LEU A 1 70 ? 7.275 2.038 3.132 1.00 85.56 70 LEU A C 1
ATOM 586 O O . LEU A 1 70 ? 6.770 2.610 2.164 1.00 85.56 70 LEU A O 1
ATOM 590 N N . TYR A 1 71 ? 8.277 2.567 3.842 1.00 82.06 71 TYR A N 1
ATOM 591 C CA . TYR A 1 71 ? 8.863 3.872 3.535 1.00 82.06 71 TYR A CA 1
ATOM 592 C C . TYR A 1 71 ? 9.378 3.940 2.089 1.00 82.06 71 TYR A C 1
ATOM 594 O O . TYR A 1 71 ? 9.055 4.874 1.355 1.00 82.06 71 TYR A O 1
ATOM 602 N N . HIS A 1 72 ? 10.077 2.896 1.636 1.00 84.00 72 HIS A N 1
ATOM 603 C CA . HIS A 1 72 ? 10.578 2.788 0.261 1.00 84.00 72 HIS A CA 1
ATOM 604 C C . HIS A 1 72 ? 9.469 2.624 -0.792 1.00 84.00 72 HIS A C 1
ATOM 606 O O . HIS A 1 72 ? 9.720 2.788 -1.982 1.00 84.00 72 HIS A O 1
ATOM 612 N N . LEU A 1 73 ? 8.240 2.322 -0.370 1.00 85.62 73 LEU A N 1
ATOM 613 C CA . LEU A 1 73 ? 7.057 2.220 -1.228 1.00 85.62 73 LEU A CA 1
ATOM 614 C C . LEU A 1 73 ? 6.209 3.502 -1.212 1.00 85.62 73 LEU A C 1
ATOM 616 O O . LEU A 1 73 ? 5.136 3.544 -1.820 1.00 85.62 73 LEU A O 1
ATOM 620 N N . GLY A 1 74 ? 6.643 4.535 -0.480 1.00 86.81 74 GLY A N 1
ATOM 621 C CA . GLY A 1 74 ? 5.870 5.758 -0.276 1.00 86.81 74 GLY A CA 1
ATOM 622 C 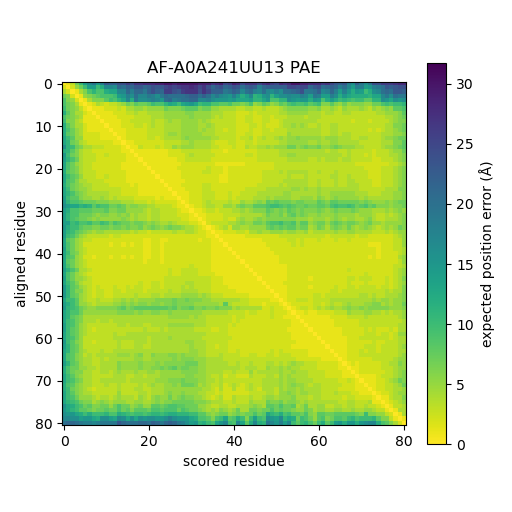C . GLY A 1 74 ? 4.533 5.505 0.425 1.00 86.81 74 GLY A C 1
ATOM 623 O O . GLY A 1 74 ? 3.556 6.200 0.129 1.00 86.81 74 GLY A O 1
ATOM 624 N N . ALA A 1 75 ? 4.476 4.481 1.282 1.00 88.81 75 ALA A N 1
ATOM 625 C CA . ALA A 1 75 ? 3.311 4.103 2.071 1.00 88.81 75 ALA A CA 1
ATOM 626 C C . ALA A 1 75 ? 3.601 4.244 3.568 1.00 88.81 75 ALA A C 1
ATOM 628 O O . ALA A 1 75 ? 4.743 4.127 4.016 1.00 88.81 75 ALA A O 1
ATOM 629 N N . LYS A 1 76 ? 2.556 4.492 4.353 1.00 86.69 76 LYS A N 1
ATOM 630 C CA . LYS A 1 76 ? 2.626 4.608 5.811 1.00 86.69 76 LYS A CA 1
ATOM 631 C C . LYS A 1 76 ? 1.927 3.438 6.489 1.00 86.69 76 LYS A C 1
ATOM 633 O O . LYS A 1 76 ? 1.095 2.751 5.898 1.00 86.69 76 LYS A O 1
ATOM 638 N N . ARG A 1 77 ? 2.251 3.243 7.769 1.00 82.62 77 ARG A N 1
ATOM 639 C CA . ARG A 1 77 ? 1.523 2.319 8.641 1.00 82.62 77 ARG A CA 1
ATOM 640 C C . ARG A 1 77 ? 0.037 2.685 8.648 1.00 82.62 77 ARG A C 1
ATOM 642 O O . ARG A 1 77 ? -0.315 3.838 8.892 1.00 82.62 77 ARG A O 1
ATOM 649 N N . ILE A 1 78 ? -0.816 1.683 8.461 1.00 82.88 78 ILE A N 1
ATOM 650 C CA . ILE A 1 78 ? -2.250 1.796 8.720 1.00 82.88 78 ILE A CA 1
ATOM 651 C C . ILE A 1 78 ? -2.501 1.253 10.123 1.00 82.88 78 ILE A C 1
ATOM 653 O O . ILE A 1 78 ? -2.257 0.079 10.381 1.00 82.88 78 ILE A O 1
ATOM 657 N N . ALA A 1 79 ? -2.941 2.120 11.030 1.00 74.62 79 ALA A N 1
ATOM 658 C CA . ALA A 1 79 ? -3.412 1.709 12.347 1.00 74.62 79 ALA A CA 1
ATOM 659 C C . ALA A 1 79 ? -4.884 1.293 12.267 1.00 74.62 79 ALA A C 1
ATOM 661 O O . ALA A 1 79 ? -5.646 1.869 11.481 1.00 74.62 79 ALA A O 1
ATOM 662 N N . ARG A 1 80 ? -5.292 0.330 13.096 1.00 67.62 80 ARG A N 1
ATOM 663 C CA . ARG A 1 80 ? -6.711 0.050 13.320 1.00 67.62 80 ARG A CA 1
ATOM 664 C C . ARG A 1 80 ? -7.422 1.311 13.827 1.00 67.62 80 ARG A C 1
ATOM 666 O O . ARG A 1 80 ? -6.953 1.954 14.765 1.00 67.62 80 ARG A O 1
ATOM 673 N N . SER A 1 81 ? -8.527 1.658 13.171 1.00 58.12 81 SER A N 1
ATOM 674 C CA . SER A 1 81 ? -9.477 2.698 13.586 1.00 58.12 81 SER A CA 1
ATOM 675 C C . SER A 1 81 ? -10.512 2.158 14.554 1.00 58.12 81 SER A C 1
ATOM 677 O O . SER A 1 81 ? -10.977 1.025 14.288 1.00 58.12 81 SER A O 1
#

Solvent-accessible surface area (backbone atoms only — not comparable to full-atom values): 5149 Å² total; per-residue (Å²): 131,84,88,75,78,49,72,67,57,61,71,44,64,86,57,55,66,67,58,51,51,52,48,49,62,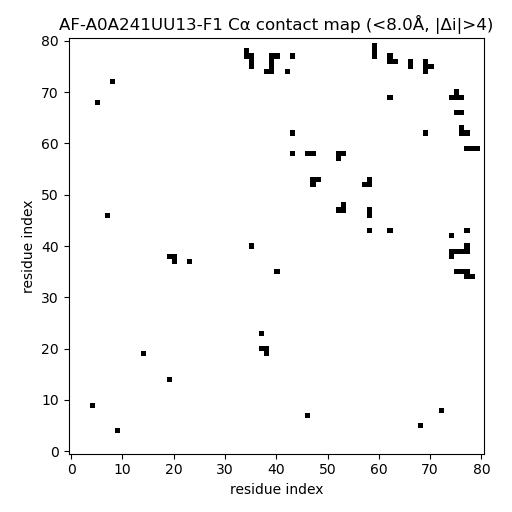73,66,62,78,83,79,83,72,83,85,52,52,72,63,28,52,48,52,54,50,54,51,18,64,79,66,73,44,83,50,71,67,55,39,37,54,50,48,60,75,40,46,81,58,32,55,81,68,78,33,64,82,64,74,91,128

Nearest PDB structures (foldseek):
  8sok-assembly1_B  TM=2.429E-01  e=7.185E+00  Homo sapiens